Protein AF-A0A484NBI1-F1 (afdb_monomer_lite)

Foldseek 3Di:
DDDPDPDDDPDDPVPDDPVNVVVVVVFVVLVVVLVVVDDPVLCVQQVPPPGSVSSLVSVLVVQPPHPVNVVSVVVVVVVVVVVVVVVPDPPWADAAPPPRDGPDYVVPDPPNPDPDDPPPPPPPPPPPDPDPDDDDDDDDDDDPPPPPPPPDDDDDDDDD

pLDDT: mean 70.98, std 15.68, range [38.25, 92.62]

Sequence (160 aa):
MKKVGETNVPKTENEYDAQDIKKVENNAKAINIIYCSVNPDDYRKISCCTTAKEMRDKLEITYEGTEFGLVIKKFHKFSRKEYERKGKKHGGPPKCYGCGEVGHIKPKCPNAKNEKEKKPFKKHRAYISWGGDSGDESSEGEENESANLCLMAHEEPPEE

Radius of gyration: 28.9 Å; chains: 1; bounding box: 66×75×59 Å

InterPro domains:
  IPR001878 Zinc finger, CCHC-type [PS50158] (95-111)
  IPR001878 Zinc finger, CCHC-type [SM00343] (95-111)
  IPR036875 Zinc finger, CCHC-type superfamily [SSF57756] (81-118)

Structure (mmCIF, N/CA/C/O backbone):
data_AF-A0A484NBI1-F1
#
_entry.id   AF-A0A484NBI1-F1
#
loop_
_atom_site.group_PDB
_atom_site.id
_atom_site.type_symbol
_atom_site.label_atom_id
_atom_site.label_alt_id
_atom_site.label_comp_id
_atom_site.label_asym_id
_atom_site.label_entity_id
_atom_site.label_seq_id
_atom_site.pdbx_PDB_ins_code
_atom_site.Cartn_x
_atom_site.Cartn_y
_atom_site.Cartn_z
_atom_site.occupancy
_atom_site.B_iso_or_equiv
_atom_site.auth_seq_id
_atom_site.auth_comp_id
_atom_site.auth_asym_id
_atom_site.auth_atom_id
_atom_site.pdbx_PDB_model_num
ATOM 1 N N . MET A 1 1 ? -9.124 5.460 -16.105 1.00 57.75 1 MET A N 1
ATOM 2 C CA . MET A 1 1 ? -10.371 6.130 -16.539 1.00 57.75 1 MET A CA 1
ATOM 3 C C . MET A 1 1 ? -10.114 6.819 -17.866 1.00 57.75 1 MET A C 1
ATOM 5 O O . MET A 1 1 ? -9.080 7.471 -17.990 1.00 57.75 1 MET A O 1
ATOM 9 N N . LYS A 1 2 ? -10.983 6.631 -18.859 1.00 45.28 2 LYS A N 1
ATOM 10 C CA . LYS A 1 2 ? -11.009 7.480 -20.058 1.00 45.28 2 LYS A CA 1
ATOM 11 C C . LYS A 1 2 ? -12.073 8.553 -19.830 1.00 45.28 2 LYS A C 1
ATOM 13 O O . LYS A 1 2 ? -13.141 8.244 -19.305 1.00 45.28 2 LYS A O 1
ATOM 18 N N . LYS A 1 3 ? -11.770 9.802 -20.193 1.00 45.28 3 LYS A N 1
ATOM 19 C CA . LYS A 1 3 ? -12.779 10.864 -20.272 1.00 45.28 3 LYS A CA 1
ATOM 20 C C . LYS A 1 3 ? -13.428 10.796 -21.647 1.00 45.28 3 LYS A C 1
ATOM 22 O O . LYS A 1 3 ? -12.761 11.053 -22.645 1.00 45.28 3 LYS A O 1
ATOM 27 N N . VAL A 1 4 ? -14.710 10.460 -21.680 1.00 41.78 4 VAL A N 1
ATOM 28 C CA . VAL A 1 4 ? -15.586 10.681 -22.833 1.00 41.78 4 VAL A CA 1
ATOM 29 C C . VAL A 1 4 ? -16.698 11.590 -22.308 1.00 41.78 4 VAL A C 1
ATOM 31 O O . VAL A 1 4 ? -17.590 11.137 -21.603 1.00 41.78 4 VAL A O 1
ATOM 34 N N . GLY A 1 5 ? -16.576 12.902 -22.535 1.00 64.31 5 GLY A N 1
ATOM 35 C CA . GLY A 1 5 ? -17.455 13.905 -21.912 1.00 64.31 5 GLY A CA 1
ATOM 36 C C . GLY A 1 5 ? -17.233 14.088 -20.397 1.00 64.31 5 GLY A C 1
ATOM 37 O O . GLY A 1 5 ? -16.098 14.015 -19.918 1.00 64.31 5 GLY A O 1
ATOM 38 N N . GLU A 1 6 ? -18.312 14.351 -19.645 1.00 49.56 6 GLU A N 1
ATOM 39 C CA . GLU A 1 6 ? -18.311 14.602 -18.184 1.00 49.56 6 GLU A CA 1
ATOM 40 C C . GLU A 1 6 ? -18.330 13.331 -17.315 1.00 49.56 6 GLU A C 1
ATOM 42 O O . GLU A 1 6 ? -18.177 13.406 -16.095 1.00 49.56 6 GLU A O 1
ATOM 47 N N . THR A 1 7 ? -18.462 12.146 -17.913 1.00 38.25 7 THR A N 1
ATOM 48 C CA . THR A 1 7 ? -18.513 10.878 -17.176 1.00 38.25 7 THR A CA 1
ATOM 49 C C . THR A 1 7 ? -17.178 10.131 -17.260 1.00 38.25 7 THR A C 1
ATOM 51 O O . THR A 1 7 ? -16.553 10.011 -18.316 1.00 38.25 7 THR A O 1
ATOM 54 N N . ASN A 1 8 ? -16.690 9.649 -16.110 1.00 44.94 8 ASN A N 1
ATOM 55 C CA . ASN A 1 8 ? -15.480 8.829 -16.042 1.00 44.94 8 ASN A CA 1
ATOM 56 C C . ASN A 1 8 ? -15.857 7.364 -16.251 1.00 44.94 8 ASN A C 1
ATOM 58 O O . ASN A 1 8 ? -16.395 6.726 -15.349 1.00 44.94 8 ASN A O 1
ATOM 62 N N . VAL A 1 9 ? -15.533 6.826 -17.425 1.00 50.28 9 VAL A N 1
ATOM 63 C CA . VAL A 1 9 ? -15.748 5.409 -17.729 1.00 50.28 9 VAL A CA 1
ATOM 64 C C . VAL A 1 9 ? -14.548 4.595 -17.213 1.00 50.28 9 VAL A C 1
ATOM 66 O O . VAL A 1 9 ? -13.387 4.999 -17.431 1.00 50.28 9 VAL A O 1
ATOM 69 N N . PRO A 1 10 ? -14.774 3.466 -16.508 1.00 59.53 10 PRO A N 1
ATOM 70 C CA . PRO A 1 10 ? -13.714 2.521 -16.168 1.00 59.53 10 PRO A CA 1
ATOM 71 C C . PRO A 1 10 ? -13.000 2.077 -17.450 1.00 59.53 10 PRO A C 1
ATOM 73 O O . PRO A 1 10 ? -13.639 1.608 -18.386 1.00 59.53 10 PRO A O 1
ATOM 76 N N . LYS A 1 11 ? -11.674 2.269 -17.522 1.00 58.28 11 LYS A N 1
ATOM 77 C CA . LYS A 1 11 ? -10.889 1.746 -18.654 1.00 58.28 11 LYS A CA 1
ATOM 78 C C . LYS A 1 11 ? -10.990 0.222 -18.606 1.00 58.28 11 LYS A C 1
ATOM 80 O O . LYS A 1 11 ? -10.731 -0.352 -17.548 1.00 58.28 11 LYS A O 1
ATOM 85 N N . THR A 1 12 ? -11.342 -0.397 -19.726 1.00 59.56 12 THR A N 1
ATOM 86 C CA . THR A 1 12 ? -11.254 -1.850 -19.902 1.00 59.56 12 THR A CA 1
ATOM 87 C C . THR A 1 12 ? -9.790 -2.285 -19.825 1.00 59.56 12 THR A C 1
ATOM 89 O O . THR A 1 12 ? -8.920 -1.547 -20.291 1.00 59.56 12 THR A O 1
ATOM 92 N N . GLU A 1 13 ? -9.510 -3.469 -19.272 1.00 60.47 13 GLU A N 1
ATOM 93 C CA . GLU A 1 13 ? -8.139 -3.969 -19.032 1.00 60.47 13 GLU A CA 1
ATOM 94 C C . GLU A 1 13 ? -7.245 -3.930 -20.284 1.00 60.47 13 GLU A C 1
ATOM 96 O O . GLU A 1 13 ? -6.056 -3.633 -20.196 1.00 60.47 13 GLU A O 1
ATOM 101 N N . ASN A 1 14 ? -7.844 -4.110 -21.464 1.00 62.03 14 ASN A N 1
ATOM 102 C CA . ASN A 1 14 ? -7.176 -4.089 -22.770 1.00 62.03 14 ASN A CA 1
ATOM 103 C C . ASN A 1 14 ? -6.594 -2.717 -23.174 1.00 62.03 14 ASN A C 1
ATOM 105 O O . ASN A 1 14 ? -5.858 -2.629 -24.152 1.00 62.03 14 ASN A O 1
ATOM 109 N N . GLU A 1 15 ? -6.918 -1.642 -22.449 1.00 76.31 15 GLU A N 1
ATOM 110 C CA . GLU A 1 15 ? -6.435 -0.279 -22.715 1.00 76.31 15 GLU A CA 1
ATOM 111 C C . GLU A 1 15 ? -5.501 0.252 -21.620 1.00 76.31 15 GLU A C 1
ATOM 113 O O . GLU A 1 15 ? -5.215 1.456 -21.571 1.00 76.31 15 GLU A O 1
ATOM 118 N N . TYR A 1 16 ? -5.070 -0.605 -20.690 1.00 78.00 16 TYR A N 1
ATOM 119 C CA . TYR A 1 16 ? -4.175 -0.176 -19.629 1.00 78.00 16 TYR A CA 1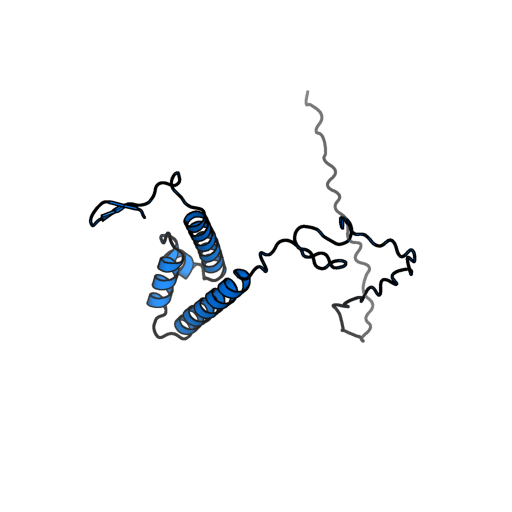
ATOM 120 C C . TYR A 1 16 ? -2.787 0.155 -20.165 1.00 78.00 16 TYR A C 1
ATOM 122 O O . TYR A 1 16 ? -2.100 -0.658 -20.779 1.00 78.00 16 TYR A O 1
ATOM 130 N N . ASP A 1 17 ? -2.360 1.383 -19.880 1.00 83.00 17 ASP A N 1
ATOM 131 C CA . ASP A 1 17 ? -0.980 1.795 -20.057 1.00 83.00 17 ASP A CA 1
ATOM 132 C C . ASP A 1 17 ? -0.098 1.211 -18.934 1.00 83.00 17 ASP A C 1
ATOM 134 O O . ASP A 1 17 ? -0.574 0.768 -17.883 1.00 83.00 17 ASP A O 1
ATOM 138 N N . ALA A 1 18 ? 1.223 1.220 -19.133 1.00 84.44 18 ALA A N 1
ATOM 139 C CA . ALA A 1 18 ? 2.169 0.706 -18.139 1.00 84.44 18 ALA A CA 1
ATOM 140 C C . ALA A 1 18 ? 2.051 1.409 -16.770 1.00 84.44 18 ALA A C 1
ATOM 142 O O . ALA A 1 18 ? 2.427 0.847 -15.737 1.00 84.44 18 ALA A O 1
ATOM 143 N N . GLN A 1 19 ? 1.534 2.642 -16.740 1.00 81.38 19 GLN A N 1
ATOM 144 C CA . GLN A 1 19 ? 1.319 3.383 -15.504 1.00 81.38 19 GLN A CA 1
ATOM 145 C C . GLN A 1 19 ? 0.087 2.861 -14.750 1.00 81.38 19 GLN A C 1
ATOM 147 O O . GLN A 1 19 ? 0.130 2.745 -13.525 1.00 81.38 19 GLN A O 1
ATOM 152 N N . ASP A 1 20 ? -0.987 2.531 -15.459 1.00 81.25 20 ASP A N 1
ATOM 153 C CA . ASP A 1 20 ? -2.229 1.988 -14.925 1.00 81.25 20 ASP A CA 1
ATOM 154 C C . ASP A 1 20 ? -2.034 0.561 -14.402 1.00 81.25 20 ASP A C 1
ATOM 156 O O . ASP A 1 20 ? -2.429 0.286 -13.268 1.00 81.25 20 ASP A O 1
ATOM 160 N N . ILE A 1 21 ? -1.299 -0.293 -15.127 1.00 85.38 21 ILE A N 1
ATOM 161 C CA . ILE A 1 21 ? -0.906 -1.633 -14.645 1.00 85.38 21 ILE A CA 1
ATOM 162 C C . ILE A 1 21 ? -0.162 -1.513 -13.310 1.00 85.38 21 ILE A C 1
ATOM 164 O O . ILE A 1 21 ? -0.524 -2.139 -12.312 1.00 85.38 21 ILE A O 1
ATOM 168 N N . LYS A 1 22 ? 0.833 -0.619 -13.245 1.00 85.94 22 LYS A N 1
ATOM 169 C CA . LYS A 1 22 ? 1.599 -0.382 -12.017 1.00 85.94 22 LYS A CA 1
ATOM 170 C C . LYS A 1 22 ? 0.710 0.106 -10.868 1.00 85.94 22 LYS A C 1
ATOM 172 O O . LYS A 1 22 ? 0.921 -0.296 -9.726 1.00 85.94 22 LYS A O 1
ATOM 177 N N . LYS A 1 23 ? -0.283 0.967 -11.126 1.00 85.12 23 LYS A N 1
ATOM 178 C CA . LYS A 1 23 ? -1.239 1.421 -10.097 1.00 85.12 23 LYS A CA 1
ATOM 179 C C . LYS A 1 23 ? -2.079 0.262 -9.559 1.00 85.12 23 LYS A C 1
ATOM 181 O O . LYS A 1 23 ? -2.226 0.173 -8.342 1.00 85.12 23 LYS A O 1
ATOM 186 N N . VAL A 1 24 ? -2.575 -0.621 -10.427 1.00 86.81 24 VAL A N 1
ATOM 187 C CA . VAL A 1 24 ? -3.353 -1.807 -10.031 1.00 86.81 24 VAL A CA 1
ATOM 188 C C . VAL A 1 24 ? -2.505 -2.748 -9.175 1.00 86.81 24 VAL A C 1
ATOM 190 O O . VAL A 1 24 ? -2.923 -3.112 -8.077 1.00 86.81 24 VAL A O 1
ATOM 193 N N . GLU A 1 25 ? -1.271 -3.047 -9.593 1.00 87.75 25 GLU A N 1
ATOM 194 C CA . GLU A 1 25 ? -0.347 -3.873 -8.806 1.00 87.75 25 GLU A CA 1
ATOM 195 C C . GLU A 1 25 ? -0.052 -3.276 -7.426 1.00 87.75 25 GLU A C 1
ATOM 197 O O . GLU A 1 25 ? -0.001 -3.985 -6.418 1.00 87.75 25 GLU A O 1
ATOM 202 N N . ASN A 1 26 ? 0.171 -1.962 -7.360 1.00 85.94 26 ASN A N 1
ATOM 203 C CA . ASN A 1 26 ? 0.417 -1.291 -6.088 1.00 85.94 26 ASN A CA 1
ATOM 204 C C . ASN A 1 26 ? -0.821 -1.320 -5.190 1.00 85.94 26 ASN A C 1
ATOM 206 O O . ASN A 1 26 ? -0.682 -1.494 -3.980 1.00 85.94 26 ASN A O 1
ATOM 210 N N . ASN A 1 27 ? -2.013 -1.143 -5.765 1.00 88.00 27 ASN A N 1
ATOM 211 C CA . ASN A 1 27 ? -3.266 -1.230 -5.030 1.00 88.00 27 ASN A CA 1
ATOM 212 C C . ASN A 1 27 ? -3.442 -2.638 -4.445 1.00 88.00 27 ASN A C 1
ATOM 214 O O . ASN A 1 27 ? -3.658 -2.755 -3.244 1.00 88.00 27 ASN A O 1
ATOM 218 N N . ALA A 1 28 ? -3.218 -3.693 -5.235 1.00 91.00 28 ALA A N 1
ATOM 219 C CA . ALA A 1 28 ?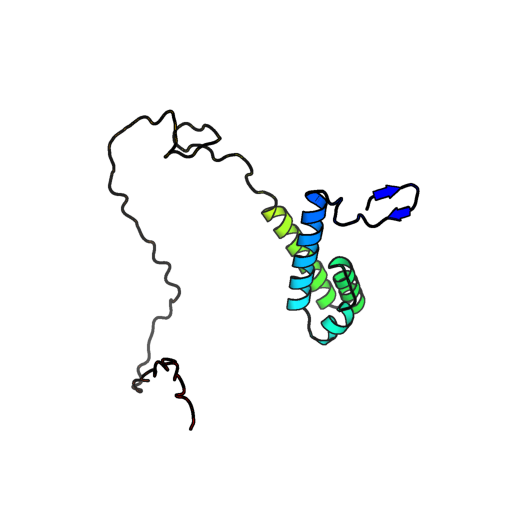 -3.267 -5.080 -4.765 1.00 91.00 28 ALA A CA 1
ATOM 220 C C . ALA A 1 28 ? -2.265 -5.356 -3.626 1.00 91.00 28 ALA A C 1
ATOM 222 O O . ALA A 1 28 ? -2.627 -5.912 -2.590 1.00 91.00 28 ALA A O 1
ATOM 223 N N . LYS A 1 29 ? -1.013 -4.891 -3.759 1.00 90.06 29 LYS A N 1
ATOM 224 C CA . LYS A 1 29 ? 0.001 -4.999 -2.691 1.00 90.06 29 LYS A CA 1
ATOM 225 C C . LYS A 1 29 ? -0.430 -4.279 -1.415 1.00 90.06 29 LYS A C 1
ATOM 227 O O . LYS A 1 29 ? -0.223 -4.793 -0.320 1.00 90.06 29 LYS A O 1
ATOM 232 N N . ALA A 1 30 ? -1.019 -3.093 -1.544 1.00 88.75 30 ALA A N 1
ATOM 233 C CA . ALA A 1 30 ? -1.496 -2.328 -0.402 1.00 88.75 30 ALA A CA 1
ATOM 234 C C . ALA A 1 30 ? -2.690 -3.005 0.289 1.00 88.75 30 ALA A C 1
ATOM 236 O O . ALA A 1 30 ? -2.707 -3.035 1.515 1.00 88.75 30 ALA A O 1
ATOM 237 N N . ILE A 1 31 ? -3.630 -3.578 -0.471 1.00 90.94 31 ILE A N 1
ATOM 238 C CA . ILE A 1 31 ? -4.747 -4.378 0.059 1.00 90.94 31 ILE A CA 1
ATOM 239 C C . ILE A 1 31 ? -4.209 -5.550 0.883 1.00 90.94 31 ILE A C 1
ATOM 241 O O . ILE A 1 31 ? -4.614 -5.725 2.028 1.00 90.94 31 ILE A O 1
ATOM 245 N N . ASN A 1 32 ? -3.242 -6.298 0.342 1.00 91.25 32 ASN A N 1
ATOM 246 C CA . ASN A 1 32 ? -2.658 -7.438 1.044 1.00 91.25 32 ASN A CA 1
ATOM 247 C C . ASN A 1 32 ? -1.998 -7.027 2.370 1.00 91.25 32 ASN A C 1
ATOM 249 O O . ASN A 1 32 ? -2.228 -7.649 3.401 1.00 91.25 32 ASN A O 1
ATOM 253 N N . ILE A 1 33 ? -1.233 -5.929 2.367 1.00 89.56 33 ILE A N 1
ATOM 254 C CA . ILE A 1 33 ? -0.624 -5.394 3.595 1.00 89.56 33 ILE A CA 1
ATOM 255 C C . ILE A 1 33 ? -1.699 -5.017 4.616 1.00 89.56 33 ILE A C 1
ATOM 257 O O . ILE A 1 33 ? -1.548 -5.345 5.788 1.00 89.56 33 ILE A O 1
ATOM 261 N N . ILE A 1 34 ? -2.773 -4.344 4.182 1.00 89.12 34 ILE A N 1
ATOM 262 C CA . ILE A 1 34 ? -3.875 -3.963 5.072 1.00 89.12 34 ILE A CA 1
ATOM 263 C C . ILE A 1 34 ? -4.476 -5.219 5.701 1.00 89.12 34 ILE A C 1
ATOM 265 O O . ILE A 1 34 ? -4.555 -5.279 6.923 1.00 89.12 34 ILE A O 1
ATOM 269 N N . TYR A 1 35 ? -4.799 -6.241 4.905 1.00 90.56 35 TYR A N 1
ATOM 270 C CA . TYR A 1 35 ? -5.363 -7.490 5.415 1.00 90.56 35 TYR A CA 1
ATOM 271 C C . TYR A 1 35 ? -4.472 -8.203 6.435 1.00 90.56 35 TYR A C 1
ATOM 273 O O . TYR A 1 35 ? -4.988 -8.676 7.441 1.00 90.56 35 TYR A O 1
ATOM 281 N N . CYS A 1 36 ? -3.151 -8.220 6.247 1.00 89.50 36 CYS A N 1
ATOM 282 C CA . CYS A 1 36 ? -2.234 -8.806 7.231 1.00 89.50 36 CYS A CA 1
ATOM 283 C C . CYS A 1 36 ? -2.119 -7.996 8.532 1.00 89.50 36 CYS A C 1
ATOM 285 O O . CYS A 1 36 ? -1.648 -8.520 9.535 1.00 89.50 36 CYS A O 1
ATOM 287 N N . SER A 1 37 ? -2.483 -6.713 8.509 1.00 85.06 37 SER A N 1
ATOM 288 C CA . SER A 1 37 ? -2.304 -5.796 9.643 1.00 85.06 37 SER A CA 1
ATOM 289 C C . SER A 1 37 ? -3.562 -5.568 10.484 1.00 85.06 37 SER A C 1
ATOM 291 O O . SER A 1 37 ? -3.476 -4.916 11.522 1.00 85.06 37 SER A O 1
ATOM 293 N N . VAL A 1 38 ? -4.720 -6.067 10.044 1.00 88.69 38 VAL A N 1
ATOM 294 C CA . VAL A 1 38 ? -6.012 -5.842 10.707 1.00 88.69 38 VAL A CA 1
ATOM 295 C C . VAL A 1 38 ? -6.495 -7.081 11.452 1.00 88.69 38 VAL A C 1
ATOM 297 O O . VAL A 1 38 ? -6.237 -8.213 11.049 1.00 88.69 38 VAL A O 1
ATOM 300 N N . ASN A 1 39 ? -7.256 -6.859 12.522 1.00 89.69 39 ASN A N 1
ATOM 301 C CA . ASN A 1 39 ? -7.914 -7.931 13.262 1.00 89.69 39 ASN A CA 1
ATOM 302 C C . ASN A 1 39 ? -9.108 -8.498 12.468 1.00 89.69 39 ASN A C 1
ATOM 304 O O . ASN A 1 39 ? -9.636 -7.815 11.585 1.00 89.69 39 ASN A O 1
ATOM 308 N N . PRO A 1 40 ? -9.616 -9.700 12.803 1.00 91.88 40 PRO A N 1
ATOM 309 C CA . PRO A 1 40 ? -10.758 -10.298 12.106 1.00 91.88 40 PRO A CA 1
ATOM 310 C C . PRO A 1 40 ? -12.013 -9.413 12.075 1.00 91.88 40 PRO A C 1
ATOM 312 O O . PRO A 1 40 ? -12.747 -9.406 11.089 1.00 91.88 40 PRO A O 1
ATOM 315 N N . ASP A 1 41 ? -12.265 -8.638 13.129 1.00 90.06 41 ASP A N 1
ATOM 316 C CA . ASP A 1 41 ? -13.422 -7.737 13.196 1.00 90.06 41 ASP A CA 1
ATOM 317 C C . ASP A 1 41 ? -13.304 -6.575 12.209 1.00 90.06 41 ASP A C 1
ATOM 319 O O . ASP A 1 41 ? -14.282 -6.179 11.575 1.00 90.06 41 ASP A O 1
ATOM 323 N N . ASP A 1 42 ? -12.092 -6.059 12.037 1.00 89.56 42 ASP A N 1
ATOM 324 C CA . ASP A 1 42 ? -11.785 -4.987 11.097 1.00 89.56 42 ASP A CA 1
ATOM 325 C C . ASP A 1 42 ? -11.733 -5.498 9.666 1.00 89.56 42 ASP A C 1
ATOM 327 O O . ASP A 1 42 ? -12.248 -4.839 8.762 1.00 89.56 42 ASP A O 1
ATOM 331 N N . TYR A 1 43 ? -11.220 -6.716 9.474 1.00 91.00 43 TYR A N 1
ATOM 332 C CA . TYR A 1 43 ? -11.300 -7.436 8.211 1.00 91.00 43 TYR A CA 1
ATOM 333 C C . TYR A 1 43 ? -12.750 -7.511 7.720 1.00 91.00 43 TYR A C 1
ATOM 335 O O . TYR A 1 43 ? -13.034 -7.134 6.585 1.00 91.00 43 TYR A O 1
ATOM 343 N N . ARG A 1 44 ? -13.698 -7.914 8.581 1.00 91.38 44 ARG A N 1
ATOM 344 C CA . ARG A 1 44 ? -15.121 -7.985 8.204 1.00 91.38 44 ARG A CA 1
ATOM 345 C C . ARG A 1 44 ? -15.656 -6.629 7.740 1.00 91.38 44 ARG A C 1
ATOM 347 O O . ARG A 1 44 ? -16.367 -6.577 6.738 1.00 91.38 44 ARG A O 1
ATOM 354 N N . LYS A 1 45 ? -15.256 -5.527 8.385 1.00 89.75 45 LYS A N 1
ATOM 355 C CA . LYS A 1 45 ? -15.679 -4.163 8.013 1.00 89.75 45 LYS A CA 1
ATOM 356 C C . LYS A 1 45 ? -15.138 -3.723 6.649 1.00 89.75 45 LYS A C 1
ATOM 358 O O . LYS A 1 45 ? -15.844 -3.009 5.932 1.00 89.75 45 LYS A O 1
ATOM 363 N N . ILE A 1 46 ? -13.920 -4.130 6.287 1.00 92.62 46 ILE A N 1
ATOM 364 C CA . ILE A 1 46 ? -13.241 -3.706 5.048 1.00 92.62 46 ILE A CA 1
ATOM 365 C C . ILE A 1 46 ? -13.300 -4.729 3.908 1.00 92.62 46 ILE A C 1
ATOM 367 O O . ILE A 1 46 ? -12.905 -4.399 2.796 1.00 92.62 46 ILE A O 1
ATOM 371 N N . SER A 1 47 ? -13.801 -5.940 4.158 1.00 89.88 47 SER A N 1
ATOM 372 C CA . SER A 1 47 ? -13.832 -7.048 3.189 1.00 89.88 47 SER A CA 1
ATOM 373 C C . SER A 1 47 ? -14.544 -6.715 1.871 1.00 89.88 47 SER A C 1
ATOM 375 O O . SER A 1 47 ? -14.139 -7.188 0.815 1.00 89.88 47 SER A O 1
ATOM 377 N N . CYS A 1 48 ? -15.567 -5.856 1.912 1.00 87.69 48 CYS A N 1
ATOM 378 C CA . CYS A 1 48 ? -16.309 -5.431 0.720 1.00 87.69 48 CYS A CA 1
ATOM 379 C C . CYS A 1 48 ? -15.644 -4.278 -0.056 1.00 87.69 48 CYS A C 1
ATOM 381 O O . CYS A 1 48 ? -16.177 -3.844 -1.074 1.00 87.69 48 CYS A O 1
ATOM 383 N N . CYS A 1 49 ? -14.536 -3.716 0.433 1.00 89.62 49 CYS A N 1
ATOM 384 C CA . CYS A 1 49 ? -13.852 -2.612 -0.235 1.00 89.62 49 CYS A CA 1
ATOM 385 C C . CYS A 1 49 ? -12.955 -3.142 -1.361 1.00 89.62 49 CYS A C 1
ATOM 387 O O . CYS A 1 49 ? -12.244 -4.130 -1.196 1.00 89.62 49 CYS A O 1
ATOM 389 N N . THR A 1 50 ? -12.952 -2.453 -2.504 1.00 87.19 50 THR A N 1
ATOM 390 C CA . THR A 1 50 ? -12.221 -2.903 -3.705 1.00 87.19 50 THR A CA 1
ATOM 391 C C . THR A 1 50 ? -10.850 -2.250 -3.831 1.00 87.19 50 THR A C 1
ATOM 393 O O . THR A 1 50 ? -9.944 -2.776 -4.481 1.00 87.19 50 THR A O 1
ATOM 396 N N . THR A 1 51 ? -10.668 -1.095 -3.189 1.00 90.06 51 THR A N 1
ATOM 397 C CA . THR A 1 51 ? -9.409 -0.355 -3.213 1.00 90.06 51 THR A CA 1
ATOM 398 C C . THR A 1 51 ? -8.788 -0.242 -1.828 1.00 90.06 51 THR A C 1
ATOM 400 O O . THR A 1 51 ? -9.472 -0.070 -0.819 1.00 90.06 51 THR A O 1
ATOM 403 N N . ALA A 1 52 ? -7.453 -0.243 -1.775 1.00 89.50 52 ALA A N 1
ATOM 404 C CA . ALA A 1 52 ? -6.717 -0.023 -0.530 1.00 89.50 52 ALA A CA 1
ATOM 405 C C . ALA A 1 52 ? -7.037 1.340 0.103 1.00 89.50 52 ALA A C 1
ATOM 407 O O . ALA A 1 52 ? -6.861 1.522 1.306 1.00 89.50 52 ALA A O 1
ATOM 408 N N . LYS A 1 53 ? -7.458 2.313 -0.716 1.00 89.25 53 LYS A N 1
ATOM 409 C CA . LYS A 1 53 ? -7.888 3.628 -0.247 1.00 89.25 53 LYS A CA 1
ATOM 410 C C . LYS A 1 53 ? -9.206 3.521 0.519 1.00 89.25 53 LYS A C 1
ATOM 412 O O . LYS A 1 53 ? -9.244 3.939 1.663 1.00 89.25 53 LYS A O 1
ATOM 417 N N . GLU A 1 54 ? -10.226 2.890 -0.060 1.00 90.81 54 GLU A N 1
ATOM 418 C CA . GLU A 1 54 ? -11.518 2.683 0.610 1.00 90.81 54 GLU A CA 1
ATOM 419 C C . GLU A 1 54 ? -11.369 1.911 1.922 1.00 90.81 54 GLU A C 1
ATOM 421 O O . GLU A 1 54 ? -11.935 2.308 2.935 1.00 90.81 54 GLU A O 1
ATOM 426 N N . MET A 1 55 ? -10.566 0.841 1.922 1.00 91.75 55 MET A N 1
ATOM 427 C CA . MET A 1 55 ? -10.292 0.063 3.136 1.00 91.75 55 MET A CA 1
ATOM 428 C C . MET A 1 55 ? -9.703 0.944 4.241 1.00 91.75 55 MET A C 1
ATOM 430 O O . MET A 1 55 ? -10.099 0.841 5.398 1.00 91.75 55 MET A O 1
ATOM 434 N N . ARG A 1 56 ? -8.762 1.826 3.885 1.00 87.44 56 ARG A N 1
ATOM 435 C CA . ARG A 1 56 ? -8.109 2.741 4.828 1.00 87.44 56 ARG A CA 1
ATOM 436 C C . ARG A 1 56 ? -9.035 3.835 5.309 1.00 87.44 56 ARG A C 1
ATOM 438 O O . ARG A 1 56 ? -9.088 4.040 6.510 1.00 87.44 56 ARG A O 1
ATOM 445 N N . ASP A 1 57 ? -9.756 4.488 4.406 1.00 89.12 57 ASP A N 1
ATOM 446 C CA . ASP A 1 57 ? -10.694 5.553 4.758 1.00 89.12 57 ASP A CA 1
ATOM 447 C C . ASP A 1 57 ? -11.747 5.000 5.732 1.00 89.12 57 ASP A C 1
ATOM 449 O O . ASP A 1 57 ? -12.052 5.618 6.747 1.00 89.12 57 ASP A O 1
ATOM 453 N N . LYS A 1 58 ? -12.220 3.769 5.501 1.00 90.56 58 LYS A N 1
ATOM 454 C CA . LYS A 1 58 ? -13.160 3.094 6.398 1.00 90.56 58 LYS A CA 1
ATOM 455 C C . LYS A 1 58 ? -12.556 2.794 7.772 1.00 90.56 58 LYS A C 1
ATOM 457 O O . LYS A 1 58 ? -13.216 3.049 8.773 1.00 90.56 58 LYS A O 1
ATOM 462 N N . LEU A 1 59 ? -11.312 2.305 7.830 1.00 88.69 59 LEU A N 1
ATOM 463 C CA . LEU A 1 59 ? -10.596 2.093 9.098 1.00 88.69 59 LEU A CA 1
ATOM 464 C C . LEU A 1 59 ? -10.338 3.413 9.833 1.00 88.69 59 LEU A C 1
ATOM 466 O O . LEU A 1 59 ? -10.496 3.493 11.047 1.00 88.69 59 LEU A O 1
ATOM 470 N N . GLU A 1 60 ? -9.970 4.460 9.104 1.00 87.19 60 GLU A N 1
ATOM 471 C CA . GLU A 1 60 ? -9.701 5.783 9.655 1.00 87.19 60 GLU A CA 1
ATOM 472 C C . GLU A 1 60 ? -10.959 6.396 10.272 1.00 87.19 60 GLU A C 1
ATOM 474 O O . GLU A 1 60 ? -10.869 6.929 11.372 1.00 87.19 60 GLU A O 1
ATOM 479 N N . ILE A 1 61 ? -12.120 6.236 9.627 1.00 86.62 61 ILE A N 1
ATOM 480 C CA . ILE A 1 61 ? -13.420 6.660 10.167 1.00 86.62 61 ILE A CA 1
ATOM 481 C C . ILE A 1 61 ? -13.790 5.838 11.408 1.00 86.62 61 ILE A C 1
ATOM 483 O O . ILE A 1 61 ? -14.205 6.399 12.417 1.00 86.62 61 ILE A O 1
ATOM 487 N N . THR A 1 62 ? -13.620 4.510 11.383 1.00 85.56 62 THR A N 1
ATOM 488 C CA . THR A 1 62 ? -13.985 3.663 12.538 1.00 85.56 62 THR A CA 1
ATOM 489 C C . THR A 1 62 ? -13.138 3.922 13.780 1.00 85.56 62 THR A C 1
ATOM 491 O O . THR A 1 62 ? -13.591 3.663 14.890 1.00 85.56 62 THR A O 1
ATOM 494 N N . TYR A 1 63 ? -11.914 4.414 13.589 1.00 86.44 63 TYR A N 1
ATOM 495 C CA . TYR A 1 63 ? -10.945 4.676 14.650 1.00 86.44 63 TYR A CA 1
ATOM 496 C C . TYR A 1 63 ? -10.653 6.168 14.821 1.00 86.44 63 TYR A C 1
ATOM 498 O O . TYR A 1 63 ? -9.652 6.538 15.447 1.00 86.44 63 TYR A O 1
ATOM 506 N N . GLU A 1 64 ? -11.506 7.032 14.274 1.00 84.94 64 GLU A N 1
ATOM 507 C CA . GLU A 1 64 ? -11.349 8.473 14.385 1.00 84.94 64 GLU A CA 1
ATOM 508 C C . GLU A 1 64 ? -11.375 8.893 15.862 1.00 84.94 64 GLU A C 1
ATOM 510 O O . GLU A 1 64 ? -12.202 8.435 16.647 1.00 84.94 64 GLU A O 1
ATOM 515 N N . GLY A 1 65 ? -10.406 9.716 16.270 1.00 79.69 65 GLY A N 1
ATOM 516 C CA . GLY A 1 65 ? -10.257 10.137 17.668 1.00 79.69 65 GLY A CA 1
ATOM 517 C C . GLY A 1 65 ? -9.608 9.107 18.601 1.00 79.69 65 GLY A C 1
ATOM 518 O O . GLY A 1 65 ? -9.441 9.397 19.782 1.00 79.69 65 GLY A O 1
ATOM 519 N N . THR A 1 66 ? -9.195 7.939 18.098 1.00 86.81 66 THR A N 1
ATOM 520 C CA . THR A 1 66 ? -8.429 6.949 18.876 1.00 86.81 66 THR A CA 1
ATOM 521 C C . THR A 1 66 ? -6.936 6.996 18.544 1.00 86.81 66 THR A C 1
ATOM 523 O O . THR A 1 66 ? -6.537 7.340 17.426 1.00 86.81 66 THR A O 1
ATOM 526 N N . GLU A 1 67 ? -6.099 6.553 19.486 1.00 83.75 67 GLU A N 1
ATOM 527 C CA . GLU A 1 67 ? -4.655 6.377 19.264 1.00 83.75 67 GLU A CA 1
ATOM 528 C C . GLU A 1 67 ? -4.371 5.448 18.071 1.00 83.75 67 GLU A C 1
ATOM 530 O O . GLU A 1 67 ? -3.430 5.664 17.304 1.00 83.75 67 GLU A O 1
ATOM 535 N N . PHE A 1 68 ? -5.233 4.451 17.843 1.00 77.56 68 PHE A N 1
ATOM 536 C CA . PHE A 1 68 ? -5.115 3.529 16.715 1.00 77.56 68 PHE A CA 1
ATOM 537 C C . PHE A 1 68 ? -5.318 4.233 15.365 1.00 77.56 68 PHE A C 1
ATOM 539 O O . PHE A 1 68 ? -4.558 4.001 14.423 1.00 77.56 68 PHE A O 1
ATOM 546 N N . GLY A 1 69 ? -6.264 5.174 15.282 1.00 81.12 69 GLY A N 1
ATOM 547 C CA . GLY A 1 69 ? -6.457 6.017 14.101 1.00 81.12 69 GLY A CA 1
ATOM 548 C C . GLY A 1 69 ? -5.208 6.840 13.759 1.00 81.12 69 GLY A C 1
ATOM 549 O O . GLY A 1 69 ? -4.820 6.940 12.592 1.00 81.12 69 GLY A O 1
ATOM 550 N N . LEU A 1 70 ? -4.506 7.367 14.770 1.00 82.00 70 LEU A N 1
ATOM 551 C CA . LEU A 1 70 ? -3.233 8.073 14.575 1.00 82.00 70 LEU A CA 1
ATOM 552 C C . LEU A 1 70 ? -2.122 7.138 14.074 1.00 82.00 70 LEU A C 1
ATOM 554 O O . LEU A 1 70 ? -1.360 7.516 13.176 1.00 82.00 70 LEU A O 1
ATOM 558 N N . VAL A 1 71 ? -2.046 5.913 14.606 1.00 80.81 71 VAL A N 1
ATOM 559 C CA . VAL A 1 71 ? -1.086 4.886 14.168 1.00 80.81 71 VAL A CA 1
ATOM 560 C C . VAL A 1 71 ? -1.325 4.501 12.707 1.00 80.81 71 VAL A C 1
ATOM 562 O O . VAL A 1 71 ? -0.369 4.495 11.927 1.00 80.81 71 VAL A O 1
ATOM 565 N N . ILE A 1 72 ? -2.579 4.284 12.294 1.00 80.81 72 ILE A N 1
ATOM 566 C CA . ILE A 1 72 ? -2.939 3.988 10.896 1.00 80.81 72 ILE A CA 1
ATOM 567 C C . ILE A 1 72 ? -2.477 5.121 9.965 1.00 80.81 72 ILE A C 1
ATOM 569 O O . ILE A 1 72 ? -1.786 4.868 8.968 1.00 80.81 72 ILE A O 1
ATOM 573 N N . LYS A 1 73 ? -2.772 6.387 10.304 1.00 81.88 73 LYS A N 1
ATOM 574 C CA . LYS A 1 73 ? -2.333 7.553 9.509 1.00 81.88 73 LYS A CA 1
ATOM 575 C C . LYS A 1 73 ? -0.807 7.631 9.408 1.00 81.88 73 LYS A C 1
ATOM 577 O O . LYS A 1 73 ? -0.255 7.923 8.338 1.00 81.88 73 LYS A O 1
ATOM 582 N N . LYS A 1 74 ? -0.097 7.354 10.507 1.00 83.31 74 LYS A N 1
ATOM 583 C CA . LYS A 1 74 ? 1.372 7.411 10.567 1.00 83.31 74 LYS A CA 1
ATOM 584 C C . LYS A 1 74 ? 2.018 6.279 9.770 1.00 83.31 74 LYS A C 1
ATOM 586 O O . LYS A 1 74 ? 2.934 6.544 8.989 1.00 83.31 74 LYS A O 1
ATOM 591 N N . PHE A 1 75 ? 1.484 5.063 9.869 1.00 77.75 75 PHE A N 1
ATOM 592 C CA . PHE A 1 75 ? 1.903 3.908 9.076 1.00 77.75 75 PHE A CA 1
ATOM 593 C C . PHE A 1 75 ? 1.686 4.133 7.574 1.00 77.75 75 PHE A C 1
ATOM 595 O O . PHE A 1 75 ? 2.553 3.813 6.759 1.00 77.75 75 PHE A O 1
ATOM 602 N N . HIS A 1 76 ? 0.578 4.768 7.186 1.00 76.38 76 HIS A N 1
ATOM 603 C CA . HIS A 1 76 ? 0.328 5.141 5.794 1.00 76.38 76 HIS A CA 1
ATOM 604 C C . HIS A 1 76 ? 1.346 6.170 5.273 1.00 76.38 76 HIS A C 1
ATOM 606 O O . HIS A 1 76 ? 1.882 6.029 4.169 1.00 76.38 76 HIS A O 1
ATOM 612 N N . LYS A 1 77 ? 1.644 7.208 6.066 1.00 81.69 77 LYS A N 1
ATOM 613 C CA . LYS A 1 77 ? 2.664 8.217 5.731 1.00 81.69 77 LYS A CA 1
ATOM 614 C C . LYS A 1 77 ? 4.050 7.585 5.585 1.00 81.69 77 LYS A C 1
ATOM 616 O O . LYS A 1 77 ? 4.773 7.918 4.649 1.00 81.69 77 LYS A O 1
ATOM 621 N N . PHE A 1 78 ? 4.387 6.650 6.470 1.00 78.06 78 PHE A N 1
ATOM 622 C CA . PHE A 1 78 ? 5.622 5.874 6.402 1.00 78.06 78 PHE A CA 1
ATOM 623 C C . PHE A 1 78 ? 5.679 4.999 5.141 1.00 78.06 78 PHE A C 1
ATOM 625 O O . PHE A 1 78 ? 6.627 5.097 4.366 1.00 78.06 78 PHE A O 1
ATOM 632 N N . SER A 1 79 ? 4.620 4.234 4.870 1.00 70.50 79 SER A N 1
ATOM 633 C CA . SER A 1 79 ? 4.523 3.354 3.699 1.00 70.50 79 SER A CA 1
ATOM 634 C C . SER A 1 79 ? 4.635 4.113 2.371 1.00 70.50 79 SER A C 1
ATOM 636 O O . SER A 1 79 ? 5.297 3.641 1.448 1.00 70.50 79 SER A O 1
ATOM 638 N N . ARG A 1 80 ? 4.041 5.315 2.264 1.00 72.31 80 ARG A N 1
ATOM 639 C CA . ARG A 1 80 ? 4.216 6.191 1.088 1.00 72.31 80 ARG A CA 1
ATOM 640 C C . ARG A 1 80 ? 5.671 6.623 0.905 1.00 72.31 80 ARG A C 1
ATOM 642 O O . ARG A 1 80 ? 6.196 6.528 -0.201 1.00 72.31 80 ARG A O 1
ATOM 649 N N . LYS A 1 81 ? 6.330 7.044 1.987 1.00 67.62 81 LYS A N 1
ATOM 650 C CA . LYS A 1 81 ? 7.724 7.508 1.958 1.00 67.62 81 LYS A CA 1
ATOM 651 C C . LYS A 1 81 ? 8.697 6.389 1.570 1.00 67.62 81 LYS A C 1
ATOM 653 O O . LYS A 1 81 ? 9.632 6.620 0.807 1.00 67.62 81 LYS A O 1
ATOM 658 N N . GLU A 1 82 ? 8.451 5.166 2.034 1.00 63.34 82 GLU A N 1
ATOM 659 C CA . GLU A 1 82 ? 9.215 3.981 1.625 1.00 63.34 82 GLU A CA 1
ATOM 660 C C . GLU A 1 82 ? 8.985 3.611 0.149 1.00 63.34 82 GLU A C 1
ATOM 662 O O . GLU A 1 82 ? 9.924 3.242 -0.562 1.00 63.34 82 GLU A O 1
ATOM 667 N N . TYR A 1 83 ? 7.758 3.768 -0.356 1.00 58.97 83 TYR A N 1
ATOM 668 C CA . TYR A 1 83 ? 7.445 3.518 -1.764 1.00 58.97 83 TYR A CA 1
ATOM 669 C C . TYR A 1 83 ? 8.157 4.499 -2.710 1.00 58.97 83 TYR A C 1
ATOM 671 O O . TYR A 1 83 ? 8.738 4.082 -3.715 1.00 58.97 83 TYR A O 1
ATOM 679 N N . GLU A 1 84 ? 8.183 5.791 -2.369 1.00 61.09 84 GLU A N 1
ATOM 680 C CA . GLU A 1 84 ? 8.912 6.818 -3.128 1.00 61.09 84 GLU A CA 1
ATOM 681 C C . GLU A 1 84 ? 10.417 6.513 -3.210 1.00 61.09 84 GLU A C 1
ATOM 683 O O . GLU A 1 84 ? 11.036 6.678 -4.264 1.00 61.09 84 GLU A O 1
ATOM 688 N N . ARG A 1 85 ? 11.003 5.978 -2.130 1.00 58.62 85 ARG A N 1
ATOM 689 C CA . ARG A 1 85 ? 12.417 5.568 -2.088 1.00 58.62 85 ARG A CA 1
ATOM 690 C C . ARG A 1 85 ? 12.701 4.374 -3.001 1.00 58.62 85 ARG A C 1
ATOM 692 O O . ARG A 1 85 ? 13.714 4.380 -3.697 1.00 58.62 85 ARG A O 1
ATOM 699 N N . LYS A 1 86 ? 11.799 3.385 -3.066 1.00 54.91 86 LYS A N 1
ATOM 700 C CA . LYS A 1 86 ? 11.925 2.221 -3.971 1.00 54.91 86 LYS A CA 1
ATOM 701 C C . LYS A 1 86 ? 11.654 2.553 -5.444 1.00 54.91 86 LYS A C 1
ATOM 703 O O . LYS A 1 86 ? 12.087 1.809 -6.324 1.00 54.91 86 LYS A O 1
ATOM 708 N N . GLY A 1 87 ? 10.984 3.672 -5.728 1.00 53.62 87 GLY A N 1
ATOM 709 C CA . GLY A 1 87 ? 10.791 4.192 -7.085 1.00 53.62 87 GLY A CA 1
ATOM 710 C C . GLY A 1 87 ? 12.070 4.736 -7.729 1.00 53.62 87 GLY A C 1
ATOM 711 O O . GLY A 1 87 ? 12.176 4.762 -8.955 1.00 53.62 87 GLY A O 1
ATOM 712 N N . LYS A 1 88 ? 13.074 5.107 -6.926 1.00 54.50 88 LYS A N 1
ATOM 713 C CA . LYS A 1 88 ? 14.363 5.613 -7.405 1.00 54.50 88 LYS A CA 1
ATOM 714 C C . LYS A 1 88 ? 15.321 4.453 -7.682 1.00 54.50 88 LYS A C 1
ATOM 716 O O . LYS A 1 88 ? 16.356 4.311 -7.041 1.00 54.50 88 LYS A O 1
ATOM 721 N N . LYS A 1 89 ? 14.990 3.598 -8.654 1.00 57.16 89 LYS A N 1
ATOM 722 C CA . LYS A 1 89 ? 16.041 2.778 -9.267 1.00 57.16 89 LYS A CA 1
ATOM 723 C C . LYS A 1 89 ? 16.989 3.735 -9.984 1.00 57.16 89 LYS A C 1
ATOM 725 O O . LYS A 1 89 ? 16.531 4.630 -10.693 1.00 57.16 89 LYS A O 1
ATOM 730 N N . HIS A 1 90 ? 18.296 3.548 -9.821 1.00 53.53 90 HIS A N 1
ATOM 731 C CA . HIS A 1 90 ? 19.285 4.108 -10.739 1.00 53.53 90 HIS A CA 1
ATOM 732 C C . HIS A 1 90 ? 19.072 3.437 -12.105 1.00 53.53 90 HIS A C 1
ATOM 734 O O . HIS A 1 90 ? 19.797 2.524 -12.473 1.00 53.53 90 HIS A O 1
ATOM 740 N N . GLY A 1 91 ? 18.010 3.816 -12.819 1.00 52.78 91 GLY A N 1
ATOM 741 C CA . GLY A 1 91 ? 17.572 3.234 -14.089 1.00 52.78 91 GLY A CA 1
ATOM 742 C C . GLY A 1 91 ? 18.461 3.624 -15.267 1.00 52.78 91 GLY A C 1
ATOM 743 O O . GLY A 1 91 ? 17.972 3.762 -16.381 1.00 52.78 91 GLY A O 1
ATOM 744 N N . GLY A 1 92 ? 19.748 3.855 -15.015 1.00 65.81 92 GLY A N 1
ATOM 745 C CA . GLY A 1 92 ? 20.739 4.015 -16.063 1.00 65.81 92 GLY A CA 1
ATOM 746 C C . GLY A 1 92 ? 21.251 2.639 -16.491 1.00 65.81 92 GLY A C 1
ATOM 747 O O . GLY A 1 92 ? 21.417 1.770 -15.629 1.00 65.81 92 GLY A O 1
ATOM 748 N N . PRO A 1 93 ? 21.536 2.423 -17.786 1.00 72.44 93 PRO A N 1
ATOM 749 C CA . PRO A 1 93 ? 22.270 1.246 -18.230 1.00 72.44 93 PRO A CA 1
ATOM 750 C C . PRO A 1 93 ? 23.552 1.077 -17.399 1.00 72.44 93 PRO A C 1
ATOM 752 O O . PRO A 1 93 ? 24.170 2.084 -17.028 1.00 72.44 93 PRO A O 1
ATOM 755 N N . PRO A 1 94 ? 23.958 -0.166 -17.082 1.00 75.06 94 PRO A N 1
ATOM 756 C CA . PRO A 1 94 ? 25.112 -0.406 -16.228 1.00 75.06 94 PRO A CA 1
ATOM 757 C C . PRO A 1 94 ? 26.344 0.302 -16.799 1.00 75.06 94 PRO A C 1
ATOM 759 O O . PRO A 1 94 ? 26.618 0.207 -17.996 1.00 75.06 94 PRO A O 1
ATOM 762 N N . LYS A 1 95 ? 27.058 1.033 -15.938 1.00 82.75 95 LYS A N 1
ATOM 763 C CA . LYS A 1 95 ? 28.330 1.674 -16.279 1.00 82.75 95 LYS A CA 1
ATOM 764 C C . LYS A 1 95 ? 29.466 0.671 -16.134 1.00 82.75 95 LYS A C 1
ATOM 766 O O . LYS A 1 95 ? 29.541 -0.062 -15.147 1.00 82.75 95 LYS A O 1
ATOM 771 N N . CYS A 1 96 ? 30.386 0.679 -17.083 1.00 86.44 96 CYS A N 1
ATOM 772 C CA . CYS A 1 96 ? 31.584 -0.129 -17.037 1.00 86.44 96 CYS A CA 1
ATOM 773 C C . CYS A 1 96 ? 32.567 0.432 -16.003 1.00 86.44 96 CYS A C 1
ATOM 775 O O . CYS A 1 96 ? 33.079 1.537 -16.149 1.00 86.44 96 CYS A O 1
ATOM 777 N N . TYR A 1 97 ? 32.907 -0.360 -14.986 1.00 84.44 97 TYR A N 1
ATOM 778 C CA . TYR A 1 97 ? 33.882 0.005 -13.945 1.00 84.44 97 TYR A CA 1
ATOM 779 C C . TYR A 1 97 ? 35.336 0.160 -14.443 1.00 84.44 97 TYR A C 1
ATOM 781 O O . TYR A 1 97 ? 36.229 0.405 -13.638 1.00 84.44 97 TYR A O 1
ATOM 789 N N . GLY A 1 98 ? 35.601 -0.078 -15.733 1.00 76.94 98 GLY A N 1
ATOM 790 C CA . GLY A 1 98 ? 36.921 0.075 -16.354 1.00 76.94 98 GLY A CA 1
ATOM 791 C C . GLY A 1 98 ? 37.033 1.326 -17.225 1.00 76.94 98 GLY A C 1
ATOM 792 O O . GLY A 1 98 ? 37.951 2.112 -17.028 1.00 76.94 98 GLY A O 1
ATOM 793 N N . CYS A 1 99 ? 36.107 1.513 -18.173 1.00 84.81 99 CYS A N 1
ATOM 794 C CA . CYS A 1 99 ? 36.120 2.647 -19.109 1.00 84.81 99 CYS A CA 1
ATOM 795 C C . CYS A 1 99 ? 35.110 3.758 -18.774 1.00 84.81 99 CYS A C 1
ATOM 797 O O . CYS A 1 99 ? 35.164 4.823 -19.375 1.00 84.81 99 CYS A O 1
ATOM 799 N N . GLY A 1 100 ? 34.182 3.531 -17.841 1.00 80.12 100 GLY A N 1
ATOM 800 C CA . GLY A 1 100 ? 33.148 4.499 -17.458 1.00 80.12 100 GLY A CA 1
ATOM 801 C C . GLY A 1 100 ? 31.940 4.578 -18.401 1.00 80.12 100 GLY A C 1
ATOM 802 O O . GLY A 1 100 ? 30.954 5.230 -18.054 1.00 80.12 100 GLY A O 1
ATOM 803 N N . GLU A 1 101 ? 31.971 3.900 -19.550 1.00 83.94 101 GLU A N 1
ATOM 804 C CA . GLU A 1 101 ? 30.885 3.922 -20.539 1.00 83.94 101 GLU A CA 1
ATOM 805 C C . GLU A 1 101 ? 29.648 3.144 -20.069 1.00 83.94 101 GLU A C 1
ATOM 807 O O . GLU A 1 101 ? 29.746 2.135 -19.369 1.00 83.94 101 GLU A O 1
ATOM 812 N N . VAL A 1 102 ? 28.462 3.622 -20.450 1.00 83.19 102 VAL A N 1
ATOM 813 C CA . VAL A 1 102 ? 27.168 2.984 -20.154 1.00 83.19 102 VAL A CA 1
ATOM 814 C C . VAL A 1 102 ? 26.847 1.887 -21.174 1.00 83.19 102 VAL A C 1
ATOM 816 O O . VAL A 1 102 ? 27.202 1.99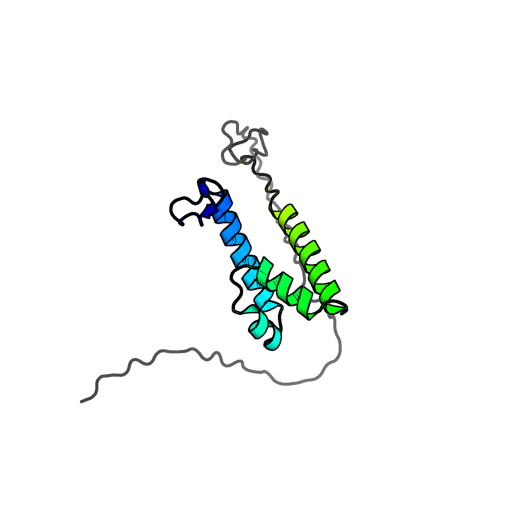5 -22.342 1.00 83.19 102 VAL A O 1
ATOM 819 N N . GLY A 1 103 ? 26.136 0.841 -20.751 1.00 82.06 103 GLY A N 1
ATOM 820 C CA . GLY A 1 103 ? 25.606 -0.206 -21.639 1.00 82.06 103 GLY A CA 1
ATOM 821 C C . GLY A 1 103 ? 26.314 -1.559 -21.542 1.00 82.06 103 GLY A C 1
ATOM 822 O O . GLY A 1 103 ? 25.825 -2.540 -22.096 1.00 82.06 103 GLY A O 1
ATOM 823 N N . HIS A 1 104 ? 27.415 -1.657 -20.796 1.00 82.69 104 HIS A N 1
ATOM 824 C CA . HIS A 1 104 ? 28.113 -2.916 -20.539 1.00 82.69 104 HIS A CA 1
ATOM 825 C C . HIS A 1 104 ? 28.847 -2.882 -19.189 1.00 82.69 104 HIS A C 1
ATOM 827 O O . HIS A 1 104 ? 29.079 -1.831 -18.599 1.00 82.69 104 HIS A O 1
ATOM 833 N N . ILE A 1 105 ? 29.224 -4.055 -18.681 1.00 82.44 105 ILE A N 1
ATOM 834 C CA . ILE A 1 105 ? 29.978 -4.207 -17.426 1.00 82.44 105 ILE A CA 1
ATOM 835 C C . ILE A 1 105 ? 31.417 -4.611 -17.782 1.00 82.44 105 ILE A C 1
ATOM 837 O O . ILE A 1 105 ? 31.638 -5.207 -18.833 1.00 82.44 105 ILE A O 1
ATOM 841 N N . LYS A 1 106 ? 32.391 -4.330 -16.903 1.00 79.12 106 LYS A N 1
ATOM 842 C CA . LYS A 1 106 ? 33.839 -4.585 -17.087 1.00 79.12 106 LYS A CA 1
ATOM 843 C C . LYS A 1 106 ? 34.214 -5.908 -17.802 1.00 79.12 106 LYS A C 1
ATOM 845 O O . LYS A 1 106 ? 35.092 -5.844 -18.655 1.00 79.12 106 LYS A O 1
ATOM 850 N N . PRO A 1 107 ? 33.570 -7.072 -17.551 1.00 78.56 107 PRO A N 1
ATOM 851 C CA . PRO A 1 107 ? 33.878 -8.322 -18.260 1.00 78.56 107 PRO A CA 1
ATOM 852 C C . PRO A 1 107 ? 33.565 -8.312 -19.765 1.00 78.56 107 PRO A C 1
ATOM 854 O O . PRO A 1 107 ? 34.144 -9.094 -20.505 1.00 78.56 107 PRO A O 1
ATOM 857 N N . LYS A 1 108 ? 32.641 -7.454 -20.212 1.00 75.94 108 LYS A N 1
ATOM 858 C CA . LYS A 1 108 ? 32.228 -7.285 -21.615 1.00 75.94 108 LYS A CA 1
ATOM 859 C C . LYS A 1 108 ? 32.690 -5.936 -22.182 1.00 75.94 108 LYS A C 1
ATOM 861 O O . LYS A 1 108 ? 32.061 -5.405 -23.090 1.00 75.94 108 LYS A O 1
ATOM 866 N N . CYS A 1 109 ? 33.733 -5.344 -21.596 1.00 81.62 109 CYS A N 1
ATOM 867 C CA . CYS A 1 109 ? 34.262 -4.066 -22.055 1.00 81.62 109 C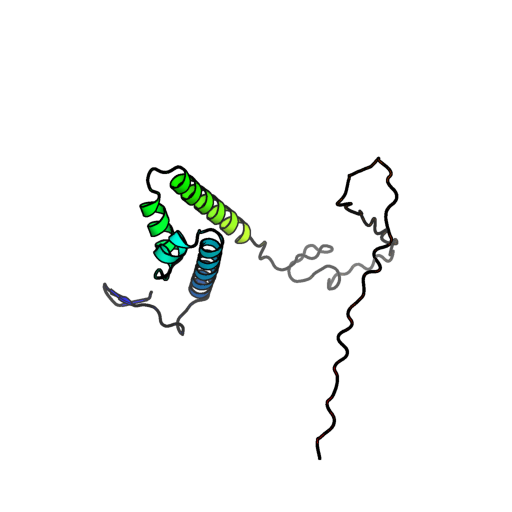YS A CA 1
ATOM 868 C C . CYS A 1 109 ? 34.962 -4.240 -23.411 1.00 81.62 109 CYS A C 1
ATOM 870 O O . CYS A 1 109 ? 35.939 -4.990 -23.468 1.00 81.62 109 CYS A O 1
ATOM 872 N N . PRO A 1 110 ? 34.524 -3.546 -24.479 1.00 81.12 110 PRO A N 1
ATOM 873 C CA . PRO A 1 110 ? 35.194 -3.603 -25.778 1.00 81.12 110 PRO A CA 1
ATOM 874 C C . PRO A 1 110 ? 36.618 -3.025 -25.711 1.00 81.12 110 PRO A C 1
ATOM 876 O O . PRO A 1 110 ? 37.486 -3.431 -26.472 1.00 81.12 110 PRO A O 1
ATOM 879 N N . ASN A 1 111 ? 36.879 -2.139 -24.743 1.00 67.12 111 ASN A N 1
ATOM 880 C CA . ASN A 1 111 ? 38.172 -1.499 -24.493 1.00 67.12 111 ASN A CA 1
ATOM 881 C C . ASN A 1 111 ? 38.922 -2.129 -23.302 1.00 67.12 111 ASN A C 1
ATOM 883 O O . ASN A 1 111 ? 39.526 -1.421 -22.490 1.00 67.12 111 ASN A O 1
ATOM 887 N N . ALA A 1 112 ? 38.851 -3.453 -23.130 1.00 68.00 112 ALA A N 1
ATOM 888 C CA . ALA A 1 112 ? 39.568 -4.147 -22.063 1.00 68.00 112 ALA A CA 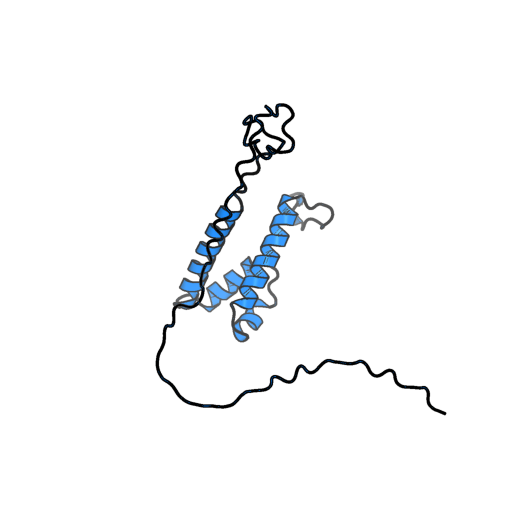1
ATOM 889 C C . ALA A 1 112 ? 41.092 -4.015 -22.250 1.00 68.00 112 ALA A C 1
ATOM 891 O O . ALA A 1 112 ? 41.722 -4.778 -22.980 1.00 68.00 112 ALA A O 1
ATOM 892 N N . LYS A 1 113 ? 41.710 -3.046 -21.564 1.00 66.50 113 LYS A N 1
ATOM 893 C CA . LYS A 1 113 ? 43.166 -3.009 -21.399 1.00 66.50 113 LYS A CA 1
ATOM 894 C C . LYS A 1 113 ? 43.558 -4.206 -20.533 1.00 66.50 113 LYS A C 1
ATOM 896 O O . LYS A 1 113 ? 43.269 -4.246 -19.338 1.00 66.50 113 LYS A O 1
ATOM 901 N N . ASN A 1 114 ? 44.143 -5.213 -21.174 1.00 60.25 114 ASN A N 1
ATOM 902 C CA . ASN A 1 114 ? 44.621 -6.437 -20.545 1.00 60.25 114 ASN A CA 1
ATOM 903 C C . ASN A 1 114 ? 45.868 -6.145 -19.703 1.00 60.25 114 ASN A C 1
ATOM 905 O O . ASN A 1 114 ? 46.981 -6.409 -20.150 1.00 60.25 114 ASN A O 1
ATOM 909 N N . GLU A 1 115 ? 45.702 -5.642 -18.482 1.00 55.62 115 GLU A N 1
ATOM 910 C CA . GLU A 1 115 ? 46.760 -5.772 -17.482 1.00 55.62 115 GLU A CA 1
ATOM 911 C C . GLU A 1 115 ? 46.556 -7.100 -16.752 1.00 55.62 115 GLU A C 1
ATOM 913 O O . GLU A 1 115 ? 45.673 -7.281 -15.907 1.00 55.62 115 GLU A O 1
ATOM 918 N N . LYS A 1 116 ? 47.327 -8.087 -17.207 1.00 62.72 116 LYS A N 1
ATOM 919 C CA . LYS A 1 116 ? 47.477 -9.386 -16.568 1.00 62.72 116 LYS A CA 1
ATOM 920 C C . LYS A 1 116 ? 48.101 -9.155 -15.198 1.00 62.72 116 LYS A C 1
ATOM 922 O O . LYS A 1 116 ? 49.287 -8.903 -15.130 1.00 62.72 116 LYS A O 1
ATOM 927 N N . GLU A 1 117 ? 47.316 -9.312 -14.142 1.00 56.41 117 GLU A N 1
ATOM 928 C CA . GLU A 1 117 ? 47.764 -9.864 -12.862 1.00 56.41 117 GLU A CA 1
ATOM 929 C C . GLU A 1 117 ? 46.523 -10.177 -12.020 1.00 56.41 117 GLU A C 1
ATOM 931 O O . GLU A 1 117 ? 45.947 -9.331 -11.333 1.00 56.41 117 GLU A O 1
ATOM 936 N N . LYS A 1 118 ? 46.060 -11.430 -12.093 1.00 54.25 118 LYS A N 1
ATOM 937 C CA . LYS A 1 118 ? 45.101 -11.949 -11.116 1.00 54.25 118 LYS A CA 1
ATOM 938 C C . LYS A 1 118 ? 45.833 -12.059 -9.777 1.00 54.25 118 LYS A C 1
ATOM 940 O O . LYS A 1 118 ? 46.336 -13.127 -9.443 1.00 54.25 118 LYS A O 1
ATOM 945 N N . LYS A 1 119 ? 45.885 -10.982 -8.990 1.00 62.47 119 LYS A N 1
ATOM 946 C CA . LYS A 1 119 ? 46.150 -11.131 -7.554 1.00 62.47 119 LYS A CA 1
ATOM 947 C C . LYS A 1 119 ? 45.012 -11.986 -6.986 1.00 62.47 119 LYS A C 1
ATOM 949 O O . LYS A 1 119 ? 43.849 -11.690 -7.281 1.00 62.47 119 LYS A O 1
ATOM 954 N N . PRO A 1 120 ? 45.297 -13.065 -6.237 1.00 54.66 120 PRO A N 1
ATOM 955 C CA . PRO A 1 120 ? 44.243 -13.885 -5.668 1.00 54.66 120 PRO A CA 1
ATOM 956 C C . PRO A 1 120 ? 43.393 -12.993 -4.764 1.00 54.66 120 PRO A C 1
ATOM 958 O O . PRO A 1 120 ? 43.882 -12.442 -3.777 1.00 54.66 120 PRO A O 1
ATOM 961 N N . PHE A 1 121 ? 42.121 -12.812 -5.128 1.00 56.50 121 PHE A N 1
ATOM 962 C CA . PHE A 1 121 ? 41.146 -12.166 -4.262 1.00 56.50 121 PHE A CA 1
ATOM 963 C C . PHE A 1 121 ? 41.045 -13.017 -2.998 1.00 56.50 121 PHE A C 1
ATOM 965 O O . PHE A 1 121 ? 40.392 -14.063 -2.994 1.00 56.50 121 PHE A O 1
ATOM 972 N N . LYS A 1 122 ? 41.709 -12.585 -1.922 1.00 67.00 122 LYS A N 1
ATOM 973 C CA . LYS A 1 122 ? 41.455 -13.111 -0.585 1.00 67.00 122 LYS A CA 1
ATOM 974 C C . LYS A 1 122 ? 40.009 -12.756 -0.270 1.00 67.00 122 LYS A C 1
ATOM 976 O O . LYS A 1 122 ? 39.696 -11.609 0.038 1.00 67.00 122 LYS A O 1
ATOM 981 N N . LYS A 1 123 ? 39.108 -13.726 -0.421 1.00 61.06 123 LYS A N 1
ATOM 982 C CA . LYS A 1 123 ? 37.740 -13.605 0.069 1.00 61.06 123 LYS A CA 1
ATOM 983 C C . LYS A 1 123 ? 37.848 -13.551 1.591 1.00 61.06 123 LYS A C 1
ATOM 985 O O . LYS A 1 123 ? 37.878 -14.592 2.237 1.00 61.06 123 LYS A O 1
ATOM 990 N N . HIS A 1 124 ? 37.937 -12.355 2.166 1.00 58.31 124 HIS A N 1
ATOM 991 C CA . HIS A 1 124 ? 37.553 -12.176 3.559 1.00 58.31 124 HIS A CA 1
ATOM 992 C C . HIS A 1 124 ? 36.047 -12.427 3.601 1.00 58.31 124 HIS A C 1
ATOM 994 O O . HIS A 1 124 ? 35.235 -11.547 3.321 1.00 58.31 124 HIS A O 1
ATOM 1000 N N . ARG A 1 125 ? 35.672 -13.684 3.841 1.00 61.09 125 ARG A N 1
ATOM 1001 C CA . ARG A 1 125 ? 34.302 -14.046 4.170 1.00 61.09 125 ARG A CA 1
ATOM 1002 C C . ARG A 1 125 ? 34.085 -13.508 5.579 1.00 61.09 125 ARG A C 1
ATOM 1004 O O . ARG A 1 125 ? 34.469 -14.152 6.546 1.00 61.09 125 ARG A O 1
ATOM 1011 N N . ALA A 1 126 ? 33.558 -12.293 5.686 1.00 60.28 126 ALA A N 1
ATOM 1012 C CA . ALA A 1 126 ? 33.070 -11.794 6.960 1.00 60.28 126 ALA A CA 1
ATOM 1013 C C . ALA A 1 126 ? 31.916 -12.712 7.380 1.00 60.28 126 ALA A C 1
ATOM 1015 O O . ALA A 1 126 ? 30.857 -12.723 6.751 1.00 60.28 126 ALA A O 1
ATOM 1016 N N . TYR A 1 127 ? 32.167 -13.558 8.376 1.00 63.91 127 TYR A N 1
ATOM 1017 C CA . TYR A 1 127 ? 31.132 -14.334 9.036 1.00 63.91 127 TYR A CA 1
ATOM 1018 C C . TYR A 1 127 ? 30.360 -13.363 9.928 1.00 63.91 127 TYR A C 1
ATOM 1020 O O . TYR A 1 127 ? 30.879 -12.890 10.936 1.00 63.91 127 TYR A O 1
ATOM 1028 N N . ILE A 1 128 ? 29.150 -12.998 9.512 1.00 63.31 128 ILE A N 1
ATOM 1029 C CA . ILE A 1 128 ? 28.211 -12.321 10.402 1.00 63.31 128 ILE A CA 1
ATOM 1030 C C . ILE A 1 128 ? 27.687 -13.415 11.335 1.00 63.31 128 ILE A C 1
ATOM 1032 O O . ILE A 1 128 ? 26.847 -14.211 10.923 1.00 63.31 128 ILE A O 1
ATOM 1036 N N . SER A 1 129 ? 28.222 -13.496 12.554 1.00 64.50 129 SER A N 1
ATOM 1037 C CA . SER A 1 129 ? 27.661 -14.372 13.584 1.00 64.50 129 SER A CA 1
ATOM 1038 C C . SER A 1 129 ? 26.348 -13.761 14.067 1.00 64.50 129 SER A C 1
ATOM 1040 O O . SER A 1 129 ? 26.348 -12.700 14.688 1.00 64.50 129 SER A O 1
ATOM 1042 N N . TRP A 1 130 ? 25.220 -14.391 13.751 1.00 63.50 130 TRP A N 1
ATOM 1043 C CA . TRP A 1 130 ? 23.985 -14.185 14.505 1.00 63.50 130 TRP A CA 1
ATOM 1044 C C . TRP A 1 130 ? 24.017 -15.162 15.676 1.00 63.50 130 TRP A C 1
ATOM 1046 O O . TRP A 1 130 ? 23.805 -16.353 15.483 1.00 63.50 130 TRP A O 1
ATOM 1056 N N . GLY A 1 131 ? 24.349 -14.660 16.863 1.00 54.25 131 GLY A N 1
ATOM 1057 C CA . GLY A 1 131 ? 24.428 -15.461 18.083 1.00 54.25 131 GLY A CA 1
ATOM 1058 C C . GLY A 1 131 ? 25.639 -15.066 18.909 1.00 54.25 131 GLY A C 1
ATOM 1059 O O . GLY A 1 131 ? 26.708 -15.652 18.774 1.00 54.25 131 GLY A O 1
ATOM 1060 N N . GLY A 1 132 ? 25.472 -14.016 19.707 1.00 48.12 132 GLY A N 1
ATOM 1061 C CA . GLY A 1 132 ? 26.339 -13.708 20.833 1.00 48.12 132 GLY A CA 1
ATOM 1062 C C . GLY A 1 132 ? 25.546 -13.968 22.101 1.00 48.12 132 GLY A C 1
ATOM 1063 O O . GLY A 1 132 ? 25.014 -13.027 22.675 1.00 48.12 132 GLY A O 1
ATOM 1064 N N . ASP A 1 133 ? 25.426 -15.238 22.469 1.00 49.28 133 ASP A N 1
ATOM 1065 C CA . ASP A 1 133 ? 25.149 -15.633 23.844 1.00 49.28 133 ASP A CA 1
ATOM 1066 C C . ASP A 1 133 ? 26.231 -16.643 24.235 1.00 49.28 133 ASP A C 1
ATOM 1068 O O . ASP A 1 133 ? 26.209 -17.809 23.846 1.00 49.28 133 ASP A O 1
ATOM 1072 N N . SER A 1 134 ? 27.281 -16.123 24.864 1.00 54.31 134 SER A N 1
ATOM 1073 C CA . SER A 1 134 ? 28.179 -16.894 25.718 1.00 54.31 134 SER A CA 1
ATOM 1074 C C . SER A 1 134 ? 27.749 -16.550 27.145 1.00 54.31 134 SER A C 1
ATOM 1076 O O . SER A 1 134 ? 27.747 -15.366 27.470 1.00 54.31 134 SER A O 1
ATOM 1078 N N . GLY A 1 135 ? 27.388 -17.450 28.045 1.00 51.50 135 GLY A N 1
ATOM 1079 C CA . GLY A 1 135 ? 27.534 -18.894 28.079 1.00 51.50 135 GLY A CA 1
ATOM 1080 C C . GLY A 1 135 ? 28.073 -19.263 29.457 1.00 51.50 135 GLY A C 1
ATOM 1081 O O . GLY A 1 135 ? 29.274 -19.143 29.654 1.00 51.50 135 GLY A O 1
ATOM 1082 N N . ASP A 1 136 ? 27.192 -19.695 30.357 1.00 45.59 136 ASP A N 1
ATOM 1083 C CA . ASP A 1 136 ? 27.370 -20.720 31.398 1.00 45.59 136 ASP A CA 1
ATOM 1084 C C . ASP A 1 136 ? 25.987 -20.961 32.040 1.00 45.59 136 ASP A C 1
ATOM 1086 O O . ASP A 1 136 ? 25.200 -20.043 32.226 1.00 45.59 136 ASP A O 1
ATOM 1090 N N . GLU A 1 137 ? 25.495 -22.193 32.100 1.00 41.03 137 GLU A N 1
ATOM 1091 C CA . GLU A 1 137 ? 25.638 -23.078 33.255 1.00 41.03 137 GLU A CA 1
ATOM 1092 C C . GLU A 1 137 ? 25.285 -24.507 32.815 1.00 41.03 137 GLU A C 1
ATOM 1094 O O . GLU A 1 137 ? 24.368 -24.748 32.026 1.00 41.03 137 GLU A O 1
ATOM 1099 N N . SER A 1 138 ? 26.066 -25.456 33.314 1.00 54.62 138 SER A N 1
ATOM 1100 C CA . SER A 1 138 ? 26.048 -26.866 32.943 1.00 54.62 138 SER A CA 1
ATOM 1101 C C . SER A 1 138 ? 24.841 -27.589 33.551 1.00 54.62 138 SER A C 1
ATOM 1103 O O . SER A 1 138 ? 24.637 -27.551 34.763 1.00 54.62 138 SER A O 1
ATOM 1105 N N . SER A 1 139 ? 24.086 -28.337 32.745 1.00 50.00 139 SER A N 1
ATOM 1106 C CA . SER A 1 139 ? 23.337 -29.491 33.250 1.00 50.00 139 SER A CA 1
ATOM 1107 C C . SER A 1 139 ? 23.195 -30.564 32.179 1.00 50.00 139 SER A C 1
ATOM 1109 O O . SER A 1 139 ? 22.885 -30.290 31.022 1.00 50.00 139 SER A O 1
ATOM 1111 N N . GLU A 1 140 ? 23.500 -31.781 32.602 1.00 48.62 140 GLU A N 1
ATOM 1112 C CA . GLU A 1 140 ? 23.473 -33.029 31.854 1.00 48.62 140 GLU A CA 1
ATOM 1113 C C . GLU A 1 140 ? 22.030 -33.352 31.435 1.00 48.62 140 GLU A C 1
ATOM 1115 O O . GLU A 1 140 ? 21.114 -33.234 32.248 1.00 48.62 140 GLU A O 1
ATOM 1120 N N . GLY A 1 141 ? 21.810 -33.754 30.180 1.00 48.34 141 GLY A N 1
ATOM 1121 C CA . GLY A 1 141 ? 20.466 -34.103 29.721 1.00 48.34 141 GLY A CA 1
ATOM 1122 C C . GLY A 1 141 ? 20.369 -34.459 28.240 1.00 48.34 141 GLY A C 1
ATOM 1123 O O . GLY A 1 141 ? 20.105 -33.594 27.416 1.00 48.34 141 GLY A O 1
ATOM 1124 N N . GLU A 1 142 ? 20.555 -35.748 27.958 1.00 51.44 142 GLU A N 1
ATOM 1125 C CA . GLU A 1 142 ? 19.803 -36.545 26.975 1.00 51.44 142 GLU A CA 1
ATOM 1126 C C . GLU A 1 142 ? 19.923 -36.177 25.479 1.00 51.44 142 GLU A C 1
ATOM 1128 O O . GLU A 1 142 ? 19.381 -35.200 24.961 1.00 51.44 142 GLU A O 1
ATOM 1133 N N . GLU A 1 143 ? 20.602 -37.064 24.750 1.00 47.69 143 GLU A N 1
ATOM 1134 C CA . GLU A 1 143 ? 20.614 -37.140 23.292 1.00 47.69 143 GLU A CA 1
ATOM 1135 C C . GLU A 1 143 ? 19.199 -37.384 22.736 1.00 47.69 143 GLU A C 1
ATOM 1137 O O . GLU A 1 143 ? 18.688 -38.497 22.67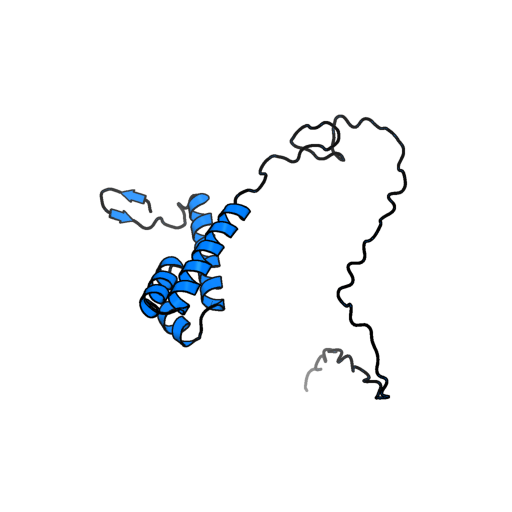5 1.00 47.69 143 GLU A O 1
ATOM 1142 N N . ASN A 1 144 ? 18.543 -36.312 22.298 1.00 51.06 144 ASN A N 1
ATOM 1143 C CA . ASN A 1 144 ? 17.382 -36.399 21.419 1.00 51.06 144 ASN A CA 1
ATOM 1144 C C . ASN A 1 144 ? 17.851 -36.849 20.026 1.00 51.06 144 ASN A C 1
ATOM 1146 O O . ASN A 1 144 ? 18.282 -36.043 19.193 1.00 51.06 144 ASN A O 1
ATOM 1150 N N . GLU A 1 145 ? 17.768 -38.154 19.788 1.00 59.12 145 GLU A N 1
ATOM 1151 C CA . GLU A 1 145 ? 17.832 -38.770 18.470 1.00 59.12 145 GLU A CA 1
ATOM 1152 C C . GLU A 1 145 ? 16.641 -38.264 17.640 1.00 59.12 145 GLU A C 1
ATOM 1154 O O . GLU A 1 145 ? 15.517 -38.761 17.718 1.00 59.12 145 GLU A O 1
ATOM 1159 N N . SER A 1 146 ? 16.869 -37.208 16.857 1.00 53.16 146 SER A N 1
ATOM 1160 C CA . SER A 1 146 ? 15.853 -36.709 15.931 1.00 53.16 146 SER A CA 1
ATOM 1161 C C . SER A 1 146 ? 15.609 -37.759 14.846 1.00 53.16 146 SER A C 1
ATOM 1163 O O . SER A 1 146 ? 16.371 -37.899 13.890 1.00 53.16 146 SER A O 1
ATOM 1165 N N . ALA A 1 147 ? 14.531 -38.526 15.012 1.00 51.62 147 ALA A N 1
ATOM 1166 C CA . ALA A 1 147 ? 14.038 -39.449 14.007 1.00 51.62 147 ALA A CA 1
ATOM 1167 C C . ALA A 1 147 ? 13.677 -38.660 12.740 1.00 51.62 147 ALA A C 1
ATOM 1169 O O . ALA A 1 147 ? 12.635 -38.007 12.654 1.00 51.62 147 ALA A O 1
ATOM 1170 N N . ASN A 1 148 ? 14.554 -38.713 11.738 1.00 57.53 148 ASN A N 1
ATOM 1171 C CA . ASN A 1 148 ? 14.215 -38.305 10.385 1.00 57.53 148 ASN A CA 1
ATOM 1172 C C . ASN A 1 148 ? 13.141 -39.271 9.871 1.00 57.53 148 ASN A C 1
ATOM 1174 O O . ASN A 1 148 ? 13.454 -40.367 9.406 1.00 57.53 148 ASN A O 1
ATOM 1178 N N . LEU A 1 149 ? 11.870 -38.880 9.982 1.00 47.66 149 LEU A N 1
ATOM 1179 C CA . LEU A 1 149 ? 10.747 -39.583 9.370 1.00 47.66 149 LEU A CA 1
ATOM 1180 C C . LEU A 1 149 ? 10.850 -39.420 7.845 1.00 47.66 149 LEU A C 1
ATOM 1182 O O . LEU A 1 149 ? 10.238 -38.539 7.241 1.00 47.66 149 LEU A O 1
ATOM 1186 N N . CYS A 1 150 ? 11.688 -40.242 7.220 1.00 52.66 150 CYS A N 1
ATOM 1187 C CA . CYS A 1 150 ? 11.739 -40.388 5.775 1.00 52.66 150 CYS A CA 1
ATOM 1188 C C . CYS A 1 150 ? 10.399 -40.961 5.296 1.00 52.66 150 CYS A C 1
ATOM 1190 O O . CYS A 1 150 ? 10.082 -42.119 5.558 1.00 52.66 150 CYS A O 1
ATOM 1192 N N . LEU A 1 151 ? 9.617 -40.149 4.580 1.00 48.50 151 LEU A N 1
ATOM 1193 C CA . LEU A 1 151 ? 8.442 -40.591 3.828 1.00 48.50 151 LEU A CA 1
ATOM 1194 C C . LEU A 1 151 ? 8.900 -41.471 2.654 1.00 48.50 151 LEU A C 1
ATOM 1196 O O . LEU A 1 151 ? 9.176 -40.973 1.564 1.00 48.50 151 LEU A O 1
ATOM 1200 N N . MET A 1 152 ? 9.007 -42.779 2.882 1.00 52.00 152 MET A N 1
ATOM 1201 C CA . MET A 1 152 ? 9.064 -43.770 1.807 1.00 52.00 152 MET A CA 1
ATOM 1202 C C . MET A 1 152 ? 7.626 -44.028 1.338 1.00 52.00 152 MET A C 1
ATOM 1204 O O . MET A 1 152 ? 6.775 -44.430 2.130 1.00 52.00 152 MET A O 1
ATOM 1208 N N . ALA A 1 153 ? 7.343 -43.750 0.066 1.00 55.16 153 ALA A N 1
ATOM 1209 C CA . ALA A 1 153 ? 6.070 -44.085 -0.560 1.00 55.16 153 ALA A CA 1
ATOM 1210 C C . ALA A 1 153 ? 5.906 -45.613 -0.605 1.00 55.16 153 ALA A C 1
ATOM 1212 O O . ALA A 1 153 ? 6.790 -46.310 -1.100 1.00 55.16 153 ALA A O 1
ATOM 1213 N N . HIS A 1 154 ? 4.784 -46.126 -0.102 1.00 57.69 154 HIS A N 1
ATOM 1214 C CA . HIS A 1 154 ? 4.370 -47.502 -0.351 1.00 57.69 154 HIS A CA 1
ATOM 1215 C C . HIS A 1 154 ? 3.485 -47.518 -1.602 1.00 57.69 154 HIS A C 1
ATOM 1217 O O . HIS A 1 154 ? 2.422 -46.901 -1.620 1.00 57.69 154 HIS A O 1
ATOM 1223 N N . GLU A 1 155 ? 3.951 -48.193 -2.652 1.00 58.47 155 GLU A N 1
ATOM 1224 C CA . GLU A 1 155 ? 3.101 -48.663 -3.747 1.00 58.47 155 GLU A CA 1
ATOM 1225 C C . GLU A 1 155 ? 2.252 -49.827 -3.218 1.00 58.47 155 GLU A C 1
ATOM 1227 O O . GLU A 1 155 ? 2.794 -50.813 -2.712 1.00 58.47 155 GLU A O 1
ATOM 1232 N N . GLU A 1 156 ? 0.926 -49.705 -3.299 1.00 63.38 156 GLU A N 1
ATOM 1233 C CA . GLU A 1 156 ? 0.015 -50.820 -3.033 1.00 63.38 156 GLU A CA 1
ATOM 1234 C C . GLU A 1 156 ? 0.008 -51.789 -4.231 1.00 63.38 156 GLU A C 1
ATOM 1236 O O . GLU A 1 156 ? -0.153 -51.345 -5.373 1.00 63.38 156 GLU A O 1
ATOM 1241 N N . PRO A 1 157 ? 0.183 -53.105 -4.013 1.00 63.47 157 PRO A N 1
ATOM 1242 C CA . PRO A 1 157 ? -0.020 -54.110 -5.050 1.00 63.47 157 PRO A CA 1
ATOM 1243 C C . PRO A 1 157 ? -1.521 -54.370 -5.293 1.00 63.47 157 PRO A C 1
ATOM 1245 O O . PRO A 1 157 ? -2.328 -54.195 -4.381 1.00 63.47 157 PRO A O 1
ATOM 1248 N N . PRO A 1 158 ? -1.906 -54.804 -6.508 1.00 53.25 158 PRO A N 1
ATOM 1249 C CA . PRO A 1 158 ? -3.305 -54.975 -6.887 1.00 53.25 158 PRO A CA 1
ATOM 1250 C C . PRO A 1 158 ? -3.956 -56.169 -6.176 1.00 53.25 158 PRO A C 1
ATOM 1252 O O . PRO A 1 158 ? -3.361 -57.244 -6.081 1.00 53.25 158 PRO A O 1
ATOM 1255 N N . GLU A 1 159 ? -5.185 -55.957 -5.710 1.00 52.31 159 GLU A N 1
ATOM 1256 C CA . GLU A 1 159 ? -6.070 -56.969 -5.128 1.00 52.31 159 GLU A CA 1
ATOM 1257 C C . GLU A 1 159 ? -6.575 -57.966 -6.192 1.00 52.31 159 GLU A C 1
ATOM 1259 O O . GLU A 1 159 ? -7.070 -57.550 -7.243 1.00 52.31 159 GLU A O 1
ATOM 1264 N N . GLU A 1 160 ? -6.514 -59.265 -5.876 1.00 48.62 160 GLU A N 1
ATOM 1265 C CA . GLU A 1 160 ? -7.459 -60.309 -6.317 1.00 48.62 160 GLU A CA 1
ATOM 1266 C C . GLU A 1 160 ? -7.859 -61.171 -5.112 1.00 48.62 160 GLU A C 1
ATOM 1268 O O . GLU A 1 160 ? -6.958 -61.528 -4.313 1.00 48.62 160 GLU A O 1
#

Organism: NCBI:txid132261

Secondary structure (DSSP, 8-state):
-EEETTEEEPPPGGG--HHHHHHHHHHHHHHHHHHHHS-HHHHHHHTT--SHHHHHHHHHHHTTTSHHHHHHHHHHHHHHHHHHHHH----SPPBPTTT--BSS-GGG-TT----------------------------------------PPPPPPPP-